Protein AF-A0A8H6GNF2-F1 (afdb_monomer_lite)

Radius of gyration: 16.8 Å; chains: 1; bounding box: 36×37×42 Å

Organism: NCBI:txid100902

Structure (mmCIF, N/CA/C/O backbone):
data_AF-A0A8H6GNF2-F1
#
_entry.id   AF-A0A8H6GNF2-F1
#
loop_
_atom_site.group_PDB
_atom_site.id
_atom_site.type_symbol
_atom_site.label_atom_id
_atom_site.label_alt_id
_atom_site.label_comp_id
_atom_site.label_asym_id
_atom_site.label_entity_id
_atom_site.label_seq_id
_atom_site.pdbx_PDB_ins_code
_atom_site.Cartn_x
_atom_site.Cartn_y
_atom_site.Cartn_z
_atom_site.occupancy
_atom_site.B_iso_or_equiv
_atom_site.auth_seq_id
_atom_site.auth_comp_id
_atom_site.auth_asym_id
_atom_site.auth_atom_id
_atom_site.pdbx_PDB_model_num
ATOM 1 N N . MET A 1 1 ? 4.912 -1.611 -23.020 1.00 42.09 1 MET A N 1
ATOM 2 C CA . MET A 1 1 ? 3.718 -0.744 -23.122 1.00 42.09 1 MET A CA 1
ATOM 3 C C . MET A 1 1 ? 2.952 -0.862 -21.819 1.00 42.09 1 MET A C 1
ATOM 5 O O . MET A 1 1 ? 2.283 -1.862 -21.591 1.00 42.09 1 MET A O 1
ATOM 9 N N . THR A 1 2 ? 3.143 0.098 -20.923 1.00 49.53 2 THR A N 1
ATOM 10 C CA . THR A 1 2 ? 2.478 0.180 -19.619 1.00 49.53 2 THR A CA 1
ATOM 11 C C . THR A 1 2 ? 1.008 0.518 -19.854 1.00 49.53 2 THR A C 1
ATOM 13 O O . THR A 1 2 ? 0.654 1.649 -20.175 1.00 49.53 2 THR A O 1
ATOM 16 N N . ARG A 1 3 ? 0.132 -0.492 -19.782 1.00 54.91 3 ARG A N 1
ATOM 17 C CA . ARG A 1 3 ? -1.321 -0.291 -19.825 1.00 54.91 3 ARG A CA 1
ATOM 18 C C . ARG A 1 3 ? -1.731 0.458 -18.560 1.00 54.91 3 ARG A C 1
ATOM 20 O O . ARG A 1 3 ? -1.923 -0.152 -17.513 1.00 54.91 3 ARG A O 1
ATOM 27 N N . ILE A 1 4 ? -1.845 1.778 -18.670 1.00 56.22 4 ILE A N 1
ATOM 28 C CA . ILE A 1 4 ? -2.480 2.625 -17.661 1.00 56.22 4 ILE A CA 1
ATOM 29 C C . ILE A 1 4 ? -3.889 2.065 -17.447 1.00 56.22 4 ILE A C 1
ATOM 31 O O . ILE A 1 4 ? -4.658 1.892 -18.393 1.00 56.22 4 ILE A O 1
ATOM 35 N N . VAL A 1 5 ? -4.156 1.671 -16.206 1.00 54.34 5 VAL A N 1
ATOM 36 C CA . VAL A 1 5 ? -5.297 0.865 -15.766 1.00 54.34 5 VAL A CA 1
ATOM 37 C C . VAL A 1 5 ? -6.609 1.434 -16.317 1.00 54.34 5 VAL A C 1
ATOM 39 O O . VAL A 1 5 ? -7.116 2.460 -15.866 1.00 54.34 5 VAL A O 1
ATOM 42 N N . HIS A 1 6 ? -7.176 0.763 -17.317 1.00 51.56 6 HIS A N 1
ATOM 43 C CA . HIS A 1 6 ? -8.504 1.071 -17.831 1.00 51.56 6 HIS A CA 1
ATOM 44 C C . HIS A 1 6 ? -9.534 0.634 -16.771 1.00 51.56 6 HIS A C 1
ATOM 46 O O . HIS A 1 6 ? -9.455 -0.482 -16.272 1.00 51.56 6 HIS A O 1
ATOM 52 N N . LYS A 1 7 ? -10.529 1.468 -16.428 1.00 48.81 7 LYS A N 1
ATOM 53 C CA . LYS A 1 7 ? -11.555 1.185 -15.391 1.00 48.81 7 LYS A CA 1
ATOM 54 C C . LYS A 1 7 ? -12.156 -0.250 -15.363 1.00 48.81 7 LYS A C 1
ATOM 56 O O . LYS A 1 7 ? -12.449 -0.708 -14.259 1.00 48.81 7 LYS A O 1
ATOM 61 N N . PRO A 1 8 ? -12.322 -1.003 -16.474 1.00 57.34 8 PRO A N 1
ATOM 62 C CA . PRO A 1 8 ? -12.771 -2.402 -16.409 1.00 57.34 8 PRO A CA 1
ATOM 63 C C . PRO A 1 8 ? -11.760 -3.421 -15.832 1.00 57.34 8 PRO A C 1
ATOM 65 O O . PRO A 1 8 ? -12.168 -4.544 -15.538 1.00 57.34 8 PRO A O 1
ATOM 68 N N . THR A 1 9 ? -10.473 -3.097 -15.636 1.00 71.38 9 THR A N 1
ATOM 69 C CA . THR A 1 9 ? -9.479 -4.082 -15.157 1.00 71.38 9 THR A CA 1
ATOM 70 C C . THR A 1 9 ? -9.430 -4.238 -13.640 1.00 71.38 9 THR A C 1
ATOM 72 O O . THR A 1 9 ? -9.283 -5.368 -13.186 1.00 71.38 9 THR A O 1
ATOM 75 N N . LEU A 1 10 ? -9.607 -3.168 -12.851 1.00 79.62 10 LEU A N 1
ATOM 76 C CA . LEU A 1 10 ? -9.526 -3.249 -11.381 1.00 79.62 10 LEU A CA 1
ATOM 77 C C . LEU A 1 10 ? -10.635 -4.133 -10.800 1.00 79.62 10 LEU A C 1
ATOM 79 O O . LEU A 1 10 ? -10.356 -5.057 -10.046 1.00 79.62 10 LEU A O 1
ATOM 83 N N . LYS A 1 11 ? -11.891 -3.888 -11.199 1.00 83.38 11 LYS A N 1
ATOM 84 C CA . LYS A 1 11 ? -13.038 -4.695 -10.754 1.00 83.38 11 LYS A CA 1
ATOM 85 C C . LYS A 1 11 ? -12.855 -6.167 -11.126 1.00 83.38 11 LYS A C 1
ATOM 87 O O . LYS A 1 11 ? -13.087 -7.036 -10.297 1.00 83.38 11 LYS A O 1
ATOM 92 N N . ARG A 1 12 ? -12.419 -6.442 -12.361 1.00 83.19 12 ARG A N 1
ATOM 93 C CA . ARG A 1 12 ? -12.175 -7.807 -12.842 1.00 83.19 12 ARG A CA 1
ATOM 94 C C . ARG A 1 12 ? -11.088 -8.507 -12.025 1.00 83.19 12 ARG A C 1
ATOM 96 O O . ARG A 1 12 ? -11.310 -9.622 -11.578 1.00 83.19 12 ARG A O 1
ATOM 103 N N . ARG A 1 13 ? -9.946 -7.847 -11.817 1.00 85.50 13 ARG A N 1
ATOM 104 C CA . ARG A 1 13 ? -8.831 -8.368 -11.012 1.00 85.50 13 ARG A CA 1
ATOM 105 C C . ARG A 1 13 ? -9.245 -8.613 -9.564 1.00 85.50 13 ARG A C 1
ATOM 107 O O . ARG A 1 13 ? -8.903 -9.644 -9.006 1.00 85.50 13 ARG A O 1
ATOM 114 N N . LEU A 1 14 ? -10.033 -7.705 -8.985 1.00 87.31 14 LEU A N 1
ATOM 115 C CA . LEU A 1 14 ? -10.546 -7.854 -7.626 1.00 87.31 14 LEU A CA 1
ATOM 116 C C . LEU A 1 14 ? -11.472 -9.064 -7.491 1.00 87.31 14 LEU A C 1
ATOM 118 O O . LEU A 1 14 ? -11.329 -9.819 -6.538 1.00 87.31 14 LEU A O 1
ATOM 122 N N . ILE A 1 15 ? -12.374 -9.271 -8.454 1.00 86.19 15 ILE A N 1
ATOM 123 C CA . ILE A 1 15 ? -13.227 -10.467 -8.493 1.00 86.19 15 ILE A CA 1
ATOM 124 C C . ILE A 1 15 ? -12.357 -11.724 -8.593 1.00 86.19 15 ILE A C 1
ATOM 126 O O . ILE A 1 15 ? -12.492 -12.613 -7.767 1.00 86.19 15 ILE A O 1
ATOM 130 N N . GLN A 1 16 ? -11.393 -11.756 -9.518 1.00 85.81 16 GLN A N 1
ATOM 131 C CA . GLN A 1 16 ? -10.475 -12.893 -9.667 1.00 85.81 16 GLN A CA 1
ATOM 132 C C . GLN A 1 16 ? -9.685 -13.193 -8.385 1.00 85.81 16 GLN A C 1
ATOM 134 O O . GLN A 1 16 ? -9.522 -14.354 -8.026 1.00 85.81 16 GLN A O 1
ATOM 139 N N . TYR A 1 17 ? -9.214 -12.157 -7.687 1.00 88.12 17 TYR A N 1
ATOM 140 C CA . TYR A 1 17 ? -8.525 -12.298 -6.408 1.00 88.12 17 TYR A CA 1
ATOM 141 C C . TYR A 1 17 ? -9.438 -12.877 -5.324 1.00 88.12 17 TYR A C 1
ATOM 1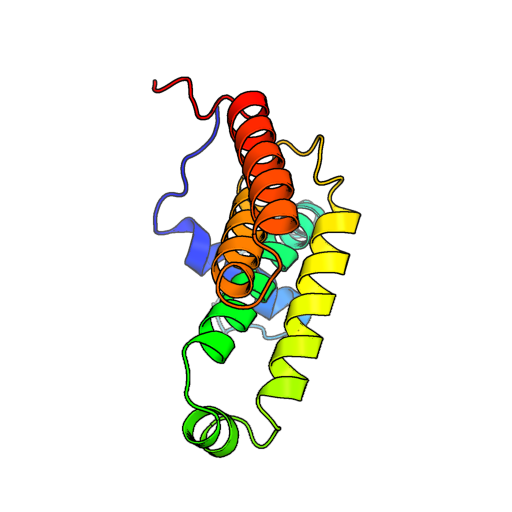43 O O . TYR A 1 17 ? -9.031 -13.785 -4.609 1.00 88.12 17 TYR A O 1
ATOM 151 N N . ILE A 1 18 ? -10.678 -12.392 -5.210 1.00 87.56 18 ILE A N 1
ATOM 152 C CA . ILE A 1 18 ? -11.642 -12.905 -4.227 1.00 87.56 18 ILE A CA 1
ATOM 153 C C . ILE A 1 18 ? -11.990 -14.366 -4.528 1.00 87.56 18 ILE A C 1
ATOM 155 O O . ILE A 1 18 ? -11.962 -15.195 -3.618 1.00 87.56 18 ILE A O 1
ATOM 159 N N . ASP A 1 19 ? -12.271 -14.688 -5.790 1.00 86.56 19 ASP A N 1
ATOM 160 C CA . ASP A 1 19 ? -12.619 -16.041 -6.224 1.00 86.56 19 ASP A CA 1
ATOM 161 C C . ASP A 1 19 ? -11.465 -17.018 -5.944 1.00 86.56 19 ASP A C 1
ATOM 163 O O . ASP A 1 19 ? -11.694 -18.121 -5.447 1.00 86.56 19 ASP A O 1
ATOM 167 N N . TYR A 1 20 ? -10.220 -16.598 -6.193 1.00 84.69 20 TYR A N 1
ATOM 168 C CA . TYR A 1 20 ? -9.020 -17.385 -5.902 1.00 84.69 20 TYR A CA 1
ATOM 169 C C . TYR A 1 20 ? -8.776 -17.567 -4.398 1.00 84.69 20 TYR A C 1
ATOM 171 O O . TYR A 1 20 ? -8.560 -18.687 -3.941 1.00 84.69 20 TYR A O 1
ATOM 179 N N . THR A 1 21 ? -8.825 -16.484 -3.620 1.00 85.06 21 THR A N 1
ATOM 180 C CA . THR A 1 21 ? -8.461 -16.492 -2.194 1.00 85.06 21 THR A CA 1
ATOM 181 C C . THR A 1 21 ? -9.535 -17.132 -1.314 1.00 85.06 21 THR A C 1
ATOM 183 O O . THR A 1 21 ? -9.208 -17.795 -0.333 1.00 85.06 21 THR A O 1
ATOM 186 N N . TYR A 1 22 ? -10.815 -16.956 -1.653 1.00 80.75 22 TYR A N 1
ATOM 187 C CA . TYR A 1 22 ? -11.941 -17.427 -0.837 1.00 80.75 22 TYR A CA 1
ATOM 188 C C . TYR A 1 22 ? -12.716 -18.591 -1.466 1.00 80.75 22 TYR A C 1
ATOM 190 O O . TYR A 1 22 ? -13.676 -19.074 -0.868 1.00 80.75 22 TYR A O 1
ATOM 198 N N . GLY A 1 23 ? -12.335 -19.051 -2.663 1.00 73.94 23 GLY A N 1
ATOM 199 C CA . GLY A 1 23 ? -13.025 -20.143 -3.358 1.00 73.94 23 GLY A CA 1
ATOM 200 C C . GLY A 1 23 ? -14.472 -19.811 -3.738 1.00 73.94 23 GLY A C 1
ATOM 201 O O . GLY A 1 23 ? -15.286 -20.715 -3.944 1.00 73.94 23 GLY A O 1
ATOM 202 N N . VAL A 1 24 ? -14.823 -18.523 -3.802 1.00 62.59 24 VAL A N 1
ATOM 203 C CA . VAL A 1 24 ? -16.170 -18.071 -4.153 1.00 62.59 24 VAL A CA 1
ATOM 204 C C . VAL A 1 24 ? -16.323 -18.220 -5.664 1.00 62.59 24 VAL A C 1
ATOM 206 O O . VAL A 1 24 ? -15.847 -17.394 -6.425 1.00 62.59 24 VAL A O 1
ATOM 209 N N . LYS A 1 25 ? -16.998 -19.271 -6.142 1.00 54.22 25 LYS A N 1
ATOM 210 C CA . LYS A 1 25 ? -17.550 -19.250 -7.505 1.00 54.22 25 LYS A CA 1
ATOM 211 C C . LYS A 1 25 ? -18.712 -18.261 -7.501 1.00 54.22 25 LYS A C 1
ATOM 213 O O . LYS A 1 25 ? -19.848 -18.653 -7.232 1.00 54.22 25 LYS A O 1
ATOM 218 N N . ALA A 1 26 ? -18.451 -16.984 -7.774 1.00 49.00 26 ALA A N 1
ATOM 219 C CA . ALA A 1 26 ? -19.524 -16.087 -8.177 1.00 49.00 26 ALA A CA 1
ATOM 220 C C . ALA A 1 26 ? -20.187 -16.722 -9.405 1.00 49.00 26 ALA A C 1
ATOM 222 O O . ALA A 1 26 ? -19.535 -16.950 -10.423 1.00 49.00 26 ALA A O 1
ATOM 223 N N . SER A 1 27 ? -21.456 -17.102 -9.269 1.00 44.59 27 SER A N 1
ATOM 224 C CA . SER A 1 27 ? -22.233 -17.797 -10.289 1.00 44.59 27 SER A CA 1
ATOM 225 C C . SER A 1 27 ? -22.213 -17.015 -11.606 1.00 44.59 27 SER A C 1
ATOM 227 O O . SER A 1 27 ? -23.004 -16.094 -11.807 1.00 44.59 27 SER A O 1
ATOM 229 N N . SER A 1 28 ? -21.301 -17.375 -12.499 1.00 45.47 28 SER A N 1
ATOM 230 C CA . SER A 1 28 ? -21.359 -17.037 -13.912 1.00 45.47 28 SER A CA 1
ATOM 231 C C . SER A 1 28 ? -21.366 -18.359 -14.660 1.00 45.47 28 SER A C 1
ATOM 233 O O . SER A 1 28 ? -20.471 -19.191 -14.521 1.00 45.47 28 SER A O 1
ATOM 235 N N . SER A 1 29 ? -22.496 -18.593 -15.314 1.00 42.56 29 SER A N 1
ATOM 236 C CA . SER A 1 29 ? -22.753 -19.735 -16.168 1.00 42.56 29 SER A CA 1
ATOM 237 C C . SER A 1 29 ? -21.706 -19.825 -17.275 1.00 42.56 29 SER A C 1
ATOM 239 O O . SER A 1 29 ? -21.469 -18.821 -17.935 1.00 42.56 29 SER A O 1
ATOM 241 N N . ASP A 1 30 ? -21.193 -21.044 -17.438 1.00 50.72 30 ASP A N 1
ATOM 242 C CA . ASP A 1 30 ? -20.642 -21.684 -18.640 1.00 50.72 30 ASP A CA 1
ATOM 243 C C . ASP A 1 30 ? -19.506 -20.990 -19.425 1.00 50.72 30 ASP A C 1
ATOM 245 O O . ASP A 1 30 ? -19.498 -19.787 -19.653 1.00 50.72 30 ASP A O 1
ATOM 249 N N . ASP A 1 31 ? -18.566 -21.822 -19.882 1.00 42.78 31 ASP A N 1
ATOM 250 C CA . ASP A 1 31 ? -17.445 -21.543 -20.797 1.00 42.78 31 ASP A CA 1
ATOM 251 C C . ASP A 1 31 ? -16.182 -20.860 -20.222 1.00 42.78 31 ASP A C 1
ATOM 253 O O . ASP A 1 31 ? -15.992 -19.645 -20.306 1.00 42.78 31 ASP A O 1
ATOM 257 N N . GLY A 1 32 ? -15.206 -21.650 -19.738 1.00 45.66 32 GLY A N 1
ATOM 258 C CA . GLY A 1 32 ? -13.882 -21.083 -19.431 1.00 45.66 32 GLY A CA 1
ATOM 259 C C . GLY A 1 32 ? -12.766 -21.993 -18.909 1.00 45.66 32 GLY A C 1
ATOM 260 O O . GL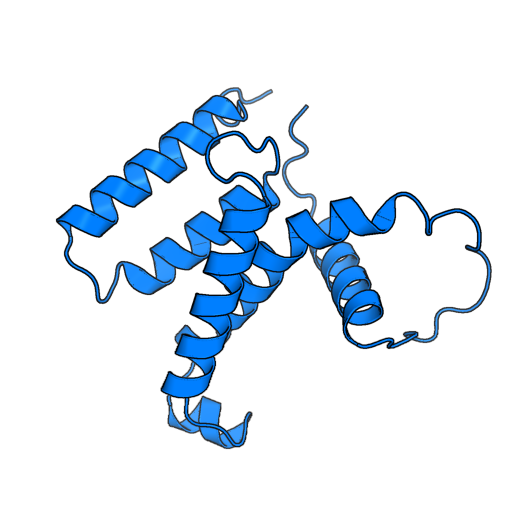Y A 1 32 ? -11.875 -21.498 -18.225 1.00 45.66 32 GLY A O 1
ATOM 261 N N . GLU A 1 33 ? -12.749 -23.291 -19.223 1.00 44.31 33 GLU A N 1
ATOM 262 C CA . GLU A 1 33 ? -11.759 -24.260 -18.699 1.00 44.31 33 GLU A CA 1
ATOM 263 C C . GLU A 1 33 ? -10.308 -24.084 -19.240 1.00 44.31 33 GLU A C 1
ATOM 265 O O . GLU A 1 33 ? -9.434 -24.897 -18.961 1.00 44.31 33 GLU A O 1
ATOM 270 N N . PHE A 1 34 ? -9.995 -23.020 -19.993 1.00 40.44 34 PHE A N 1
ATOM 271 C CA . PHE A 1 34 ? -8.679 -22.833 -20.639 1.00 40.44 34 PHE A CA 1
ATOM 272 C C . PHE A 1 34 ? -7.777 -21.728 -20.042 1.00 40.44 34 PHE A C 1
ATOM 274 O O . PHE A 1 34 ? -6.641 -21.577 -20.485 1.00 40.44 34 PHE A O 1
ATOM 281 N N . LEU A 1 35 ? -8.219 -20.960 -19.033 1.00 45.56 35 LEU A N 1
ATOM 282 C CA . LEU A 1 35 ? -7.487 -19.768 -18.540 1.00 45.56 35 LEU A CA 1
ATOM 283 C C . LEU A 1 35 ? -6.753 -19.934 -17.191 1.00 45.56 35 LEU A C 1
ATOM 285 O O . LEU A 1 35 ? -6.063 -19.013 -16.756 1.00 45.56 35 LEU A O 1
ATOM 289 N N . ALA A 1 36 ? -6.861 -21.089 -16.530 1.00 44.28 36 ALA A N 1
ATOM 290 C CA . ALA A 1 36 ? -6.441 -21.265 -15.132 1.00 44.28 36 ALA A CA 1
ATOM 291 C C . ALA A 1 36 ? -4.915 -21.356 -14.889 1.00 44.28 36 ALA A C 1
ATOM 293 O O . ALA A 1 36 ? -4.473 -21.259 -13.748 1.00 44.28 36 ALA A O 1
ATOM 294 N N . ALA A 1 37 ? -4.090 -21.545 -15.925 1.00 39.53 37 ALA A N 1
ATOM 295 C CA . ALA A 1 37 ? -2.649 -21.779 -15.746 1.00 39.53 37 ALA A CA 1
ATOM 296 C C . ALA A 1 37 ? -1.790 -20.496 -15.721 1.00 39.53 37 ALA A C 1
ATOM 298 O O . ALA A 1 37 ? -0.695 -20.512 -15.170 1.00 39.53 37 ALA A O 1
ATOM 299 N N . HIS A 1 38 ? -2.284 -19.377 -16.268 1.00 47.75 38 HIS A N 1
ATOM 300 C CA . HIS A 1 38 ? -1.586 -18.078 -16.249 1.00 47.75 38 HIS A CA 1
ATOM 301 C C . HIS A 1 38 ? -2.094 -17.124 -15.154 1.00 47.75 38 HIS A C 1
ATOM 303 O O . HIS A 1 38 ? -1.573 -16.025 -15.004 1.00 47.75 38 HIS A O 1
ATOM 309 N N . SER A 1 39 ? -3.103 -17.523 -14.375 1.00 55.62 39 SER A N 1
ATOM 310 C CA . SER A 1 39 ? -3.761 -16.648 -13.400 1.00 55.62 39 SER A CA 1
ATOM 311 C C . SER A 1 39 ? -3.000 -16.486 -12.081 1.00 55.62 39 SER A C 1
ATOM 313 O O . SER A 1 39 ? -3.147 -15.450 -11.449 1.00 55.62 39 SER A O 1
ATOM 315 N N . GLY A 1 40 ? -2.186 -17.458 -11.652 1.00 59.44 40 GLY A N 1
ATOM 316 C CA . GLY A 1 40 ? -1.549 -17.428 -10.324 1.00 59.44 40 GLY A CA 1
ATOM 317 C C . GLY A 1 40 ? -0.554 -16.277 -10.130 1.00 59.44 40 GLY A C 1
ATOM 318 O O . GLY A 1 40 ? -0.669 -15.509 -9.180 1.00 59.44 40 GLY A O 1
ATOM 319 N N . GLU A 1 41 ? 0.388 -16.113 -11.060 1.00 61.66 41 GLU A N 1
ATOM 320 C CA . GLU A 1 41 ? 1.428 -15.069 -11.003 1.00 61.66 41 GLU A CA 1
ATOM 321 C C . GLU A 1 41 ? 0.819 -13.657 -11.094 1.00 61.66 41 GLU A C 1
ATOM 323 O O . GLU A 1 41 ? 1.171 -12.744 -10.350 1.00 61.66 41 GLU A O 1
ATOM 328 N N . ASP A 1 42 ? -0.207 -13.522 -11.931 1.00 71.56 42 ASP A N 1
ATOM 329 C CA . ASP A 1 42 ? -0.998 -12.309 -12.114 1.00 71.56 42 ASP A CA 1
ATOM 330 C C . ASP A 1 42 ? -1.852 -11.934 -10.884 1.00 71.56 42 ASP A C 1
ATOM 332 O O . ASP A 1 42 ? -2.164 -10.761 -10.675 1.00 71.56 42 ASP A O 1
ATOM 336 N N . ILE A 1 43 ? -2.256 -12.916 -10.072 1.00 80.69 43 ILE A N 1
ATOM 337 C CA . ILE A 1 43 ? -2.998 -12.701 -8.821 1.00 80.69 43 ILE A CA 1
ATOM 338 C C . ILE A 1 43 ? -2.043 -12.278 -7.701 1.00 80.69 43 ILE A C 1
ATOM 340 O O . ILE A 1 43 ? -2.386 -11.403 -6.904 1.00 80.69 43 ILE A O 1
ATOM 344 N N . HIS A 1 44 ? -0.833 -12.841 -7.662 1.00 81.81 44 HIS A N 1
ATOM 345 C CA . HIS A 1 44 ? 0.175 -12.490 -6.662 1.00 81.81 44 HIS A CA 1
ATOM 346 C C . HIS A 1 44 ? 0.678 -11.050 -6.796 1.00 81.81 44 HIS A C 1
ATOM 348 O O . HIS A 1 44 ? 0.880 -10.399 -5.770 1.00 81.81 44 HIS A O 1
ATOM 354 N N . ALA A 1 45 ? 0.777 -10.528 -8.022 1.00 85.56 45 ALA A N 1
ATOM 355 C CA . ALA A 1 45 ? 1.092 -9.123 -8.278 1.00 85.56 45 ALA A CA 1
ATOM 356 C C . ALA A 1 45 ? -0.052 -8.161 -7.893 1.00 85.56 45 ALA A C 1
ATOM 358 O O . ALA A 1 45 ? 0.202 -7.001 -7.553 1.00 85.56 45 ALA A O 1
ATOM 359 N N . PHE A 1 46 ? -1.299 -8.642 -7.913 1.00 91.31 46 PHE A N 1
ATOM 360 C CA . PHE A 1 46 ? -2.492 -7.863 -7.580 1.00 91.31 46 PHE A CA 1
ATOM 361 C C . PHE A 1 46 ? -2.828 -7.871 -6.079 1.00 91.31 46 PHE A C 1
ATOM 363 O O . PHE A 1 46 ? -3.362 -6.892 -5.557 1.00 91.31 46 PHE A O 1
ATOM 370 N N . GLU A 1 47 ? -2.510 -8.950 -5.362 1.00 92.81 47 GLU A N 1
ATOM 371 C CA . GLU A 1 47 ? -2.769 -9.101 -3.923 1.00 92.81 47 GLU A CA 1
ATOM 372 C C . GLU A 1 47 ? -2.286 -7.902 -3.073 1.00 92.81 47 GLU A C 1
ATOM 374 O O . GLU A 1 47 ? -3.094 -7.381 -2.297 1.00 92.81 47 GLU A O 1
ATOM 379 N N . PRO A 1 48 ? -1.049 -7.377 -3.232 1.00 94.88 48 PRO A N 1
ATOM 380 C CA . PRO A 1 48 ? -0.594 -6.212 -2.474 1.00 94.88 48 PRO A CA 1
ATOM 381 C C . PRO A 1 48 ? -1.489 -4.990 -2.699 1.00 94.88 48 PRO A C 1
ATOM 383 O O . PRO A 1 48 ? -1.736 -4.226 -1.767 1.00 94.88 48 PRO A O 1
ATOM 386 N N . LEU A 1 49 ? -2.002 -4.812 -3.922 1.00 95.19 49 LEU A N 1
ATOM 387 C CA . LEU A 1 49 ? -2.899 -3.712 -4.267 1.00 95.19 49 LEU A CA 1
ATOM 388 C C . LEU A 1 49 ? -4.269 -3.886 -3.615 1.00 95.19 49 LEU A C 1
ATOM 390 O O . LEU A 1 49 ? -4.792 -2.926 -3.053 1.00 95.19 49 LEU A O 1
ATOM 394 N N . ALA A 1 50 ? -4.835 -5.093 -3.642 1.00 94.75 50 ALA A N 1
ATOM 395 C CA . ALA A 1 50 ? -6.101 -5.382 -2.971 1.00 94.75 50 ALA A CA 1
ATOM 396 C C . ALA A 1 50 ? -6.011 -5.103 -1.462 1.00 94.75 50 ALA A C 1
ATOM 398 O O . ALA A 1 50 ? -6.848 -4.388 -0.910 1.00 94.75 50 ALA A O 1
ATOM 399 N N . LEU A 1 51 ? -4.954 -5.598 -0.812 1.00 96.00 51 LEU A N 1
ATOM 400 C CA . LEU A 1 51 ? -4.709 -5.378 0.614 1.00 96.00 51 LEU A CA 1
ATOM 401 C C . LEU A 1 51 ? -4.474 -3.895 0.934 1.00 96.00 51 LEU A C 1
ATOM 403 O O . LEU A 1 51 ? -4.974 -3.410 1.945 1.00 96.00 51 LEU A O 1
ATOM 407 N N . ALA A 1 52 ? -3.780 -3.153 0.064 1.00 96.75 52 ALA A N 1
ATOM 408 C CA . ALA A 1 52 ? -3.555 -1.720 0.248 1.00 96.75 52 ALA A CA 1
ATOM 409 C C . ALA A 1 52 ? -4.853 -0.912 0.111 1.00 96.75 52 ALA A C 1
ATOM 411 O O . ALA A 1 52 ? -5.068 0.041 0.860 1.00 96.75 52 ALA A O 1
ATOM 412 N N . VAL A 1 53 ? -5.752 -1.317 -0.792 1.00 95.88 53 VAL A N 1
ATOM 413 C CA . VAL A 1 53 ? -7.097 -0.738 -0.896 1.00 95.88 53 VAL A CA 1
ATOM 414 C C . VAL A 1 53 ? -7.894 -1.008 0.381 1.00 95.88 53 VAL A C 1
ATOM 416 O O . VAL A 1 53 ? -8.458 -0.066 0.936 1.00 95.88 53 VAL A O 1
ATOM 419 N N . PHE A 1 54 ? -7.898 -2.240 0.901 1.00 95.50 54 PHE A N 1
ATOM 420 C CA . PHE A 1 54 ? -8.580 -2.556 2.164 1.00 95.50 54 PHE A CA 1
ATOM 421 C C . PHE A 1 54 ? -8.003 -1.771 3.342 1.00 95.50 54 PHE A C 1
ATOM 423 O O . PHE A 1 54 ? -8.759 -1.151 4.085 1.00 95.50 54 PHE A O 1
ATOM 430 N N . TYR A 1 55 ? -6.675 -1.709 3.457 1.00 96.94 55 TYR A N 1
ATOM 431 C CA . TYR A 1 55 ? -5.988 -0.888 4.451 1.00 96.94 55 TYR A CA 1
ATOM 432 C C . TYR A 1 55 ? -6.428 0.578 4.373 1.00 96.94 55 TYR A C 1
ATOM 434 O O . TYR A 1 55 ? -6.837 1.151 5.380 1.00 96.94 55 TYR A O 1
ATOM 442 N N . SER A 1 56 ? -6.422 1.170 3.174 1.00 96.50 56 SER A N 1
ATOM 443 C CA . SER A 1 56 ? -6.827 2.566 2.976 1.00 96.50 56 SER A CA 1
ATOM 444 C C . SER A 1 56 ? -8.298 2.817 3.32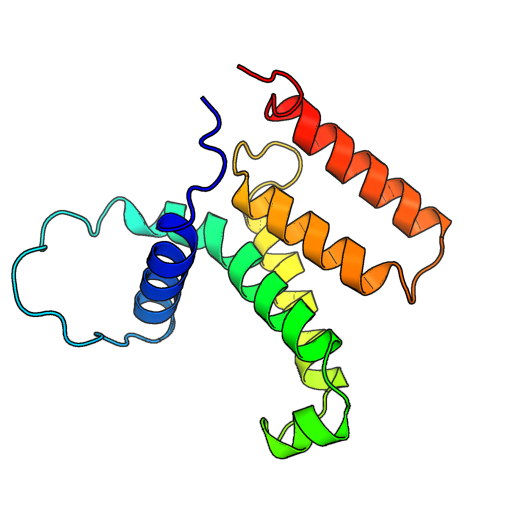4 1.00 96.50 56 SER A C 1
ATOM 446 O O . SER A 1 56 ? -8.620 3.851 3.910 1.00 96.50 56 SER A O 1
ATOM 448 N N . ALA A 1 57 ? -9.179 1.854 3.034 1.00 96.44 57 ALA A N 1
ATOM 449 C CA . ALA A 1 57 ? -10.592 1.931 3.378 1.00 96.44 57 ALA A CA 1
ATOM 450 C C . ALA A 1 57 ? -10.785 1.927 4.900 1.00 96.44 57 ALA A C 1
ATOM 452 O O . ALA A 1 57 ? -11.420 2.839 5.426 1.00 96.44 57 ALA A O 1
ATOM 453 N N . ILE A 1 58 ? -10.169 0.979 5.616 1.00 96.94 58 ILE A N 1
ATOM 454 C CA . ILE A 1 58 ? -10.211 0.940 7.087 1.00 96.94 58 ILE A CA 1
ATOM 455 C C . ILE A 1 58 ? -9.599 2.211 7.685 1.00 96.94 58 ILE A C 1
ATOM 457 O O . ILE A 1 58 ? -10.149 2.770 8.633 1.00 96.94 58 ILE A O 1
ATOM 461 N N . ASN A 1 59 ? -8.502 2.717 7.114 1.00 95.31 59 ASN A N 1
ATOM 462 C CA . ASN A 1 59 ? -7.849 3.932 7.600 1.00 95.31 59 ASN A CA 1
ATOM 463 C C . ASN A 1 59 ? -8.781 5.153 7.531 1.00 95.31 59 ASN A C 1
ATOM 465 O O . ASN A 1 59 ? -8.788 5.969 8.452 1.00 95.31 59 ASN A O 1
ATOM 469 N N . SER A 1 60 ? -9.600 5.236 6.476 1.00 95.31 60 SER A N 1
ATOM 470 C CA . SER A 1 60 ? -10.540 6.340 6.234 1.00 95.31 60 SER A CA 1
ATOM 471 C C . SER A 1 60 ? -11.796 6.342 7.117 1.00 95.31 60 SER A C 1
ATOM 473 O O . SER A 1 60 ? -12.477 7.363 7.186 1.00 95.31 60 SER A O 1
ATOM 475 N N . LEU A 1 61 ? -12.108 5.230 7.787 1.00 95.94 61 LEU A N 1
ATOM 476 C CA . LEU A 1 61 ? -13.278 5.099 8.660 1.00 95.94 61 LEU A CA 1
ATOM 477 C C . LEU A 1 61 ? -12.960 5.523 10.099 1.00 95.94 61 LEU A C 1
ATOM 479 O O . LEU A 1 61 ? -11.813 5.436 10.541 1.00 95.94 61 LEU A O 1
ATOM 483 N N . SER A 1 62 ? -13.963 5.953 10.866 1.00 96.44 62 SER A N 1
ATOM 484 C CA . SER A 1 62 ? -13.795 6.147 12.313 1.00 96.44 62 SER A CA 1
ATOM 485 C C . SER A 1 62 ? -13.667 4.796 13.034 1.00 96.44 62 SER A C 1
ATOM 487 O O . SER A 1 62 ? -14.071 3.762 12.504 1.00 96.44 62 SER A O 1
ATOM 489 N N . ALA A 1 63 ? -13.105 4.776 14.247 1.00 96.69 63 ALA A N 1
ATOM 490 C CA . ALA A 1 63 ? -13.022 3.536 15.028 1.00 96.69 63 ALA A CA 1
ATOM 491 C C . ALA A 1 63 ? -14.415 2.951 15.343 1.00 96.69 63 ALA A C 1
ATOM 493 O O . ALA A 1 63 ? -14.583 1.734 15.344 1.00 96.69 63 ALA A O 1
ATOM 494 N N . GLU A 1 64 ? -15.416 3.815 15.543 1.00 96.94 64 GLU A N 1
ATOM 495 C CA . GLU A 1 64 ? -16.811 3.426 15.777 1.00 96.94 64 GLU A CA 1
ATOM 496 C C . GLU A 1 64 ? -17.433 2.766 14.540 1.00 96.94 64 GLU A C 1
ATOM 498 O O . GLU A 1 64 ? -18.023 1.692 14.656 1.00 96.94 64 GLU A O 1
ATOM 503 N N . ASP A 1 65 ? -17.246 3.355 13.353 1.00 97.19 65 ASP A N 1
ATOM 504 C CA . ASP A 1 65 ? -17.758 2.794 12.095 1.00 97.19 65 ASP A CA 1
ATOM 505 C C . ASP A 1 65 ? -17.110 1.445 11.781 1.00 97.19 65 ASP A C 1
ATOM 507 O O . ASP A 1 65 ? -17.786 0.514 11.338 1.00 97.19 65 ASP A O 1
ATOM 511 N N . VAL A 1 66 ? -15.800 1.324 12.036 1.00 97.19 66 VAL A N 1
ATOM 512 C CA . VAL A 1 66 ? -15.088 0.056 11.862 1.00 97.19 66 VAL A CA 1
ATOM 513 C C . VAL A 1 66 ? -15.664 -0.995 12.794 1.00 97.19 66 VAL A C 1
ATOM 515 O O . VAL A 1 66 ? -16.019 -2.050 12.293 1.00 97.19 66 VAL A O 1
ATOM 518 N N . LEU A 1 67 ? -15.826 -0.708 14.090 1.00 95.88 67 LEU A N 1
ATOM 519 C CA . LEU A 1 67 ? -16.368 -1.667 15.059 1.00 95.88 67 LEU A CA 1
ATOM 520 C C . LEU A 1 67 ? -17.821 -2.067 14.746 1.00 95.88 67 LEU A C 1
ATOM 522 O O . LEU A 1 67 ? -18.228 -3.206 14.983 1.00 95.88 67 LEU A O 1
ATOM 526 N N . LEU A 1 68 ? -18.610 -1.130 14.214 1.00 96.44 68 LEU A N 1
ATOM 527 C CA . LEU A 1 68 ? -19.995 -1.364 13.814 1.00 96.44 68 LEU A CA 1
ATOM 528 C C . LEU A 1 68 ? -20.087 -2.278 12.586 1.00 96.44 68 LEU A C 1
ATOM 530 O O . LEU A 1 68 ? -20.967 -3.138 12.525 1.00 96.44 68 LEU A O 1
ATOM 534 N N . GLN A 1 69 ? -19.202 -2.096 11.606 1.00 96.12 69 GLN A N 1
ATOM 535 C CA . GLN A 1 69 ? -19.225 -2.848 10.350 1.00 96.12 69 GLN A CA 1
ATOM 536 C C . GLN A 1 69 ? -18.431 -4.162 10.419 1.00 96.12 69 GLN A C 1
ATOM 538 O O . GLN A 1 69 ? -18.815 -5.163 9.812 1.00 96.12 69 GLN A O 1
ATOM 543 N N . PHE A 1 70 ? -17.335 -4.161 11.168 1.00 93.75 70 PHE A N 1
ATOM 544 C CA . PHE A 1 70 ? -16.435 -5.277 11.403 1.00 93.75 70 PHE A CA 1
ATOM 545 C C . PHE A 1 70 ? -16.315 -5.436 12.923 1.00 93.75 70 PHE A C 1
ATOM 547 O O . PHE A 1 70 ? -15.821 -4.526 13.575 1.00 93.75 70 PHE A O 1
ATOM 554 N N . PRO A 1 71 ? -16.735 -6.558 13.529 1.00 93.62 71 PRO A N 1
ATOM 555 C CA . PRO A 1 71 ? -16.684 -6.752 14.983 1.00 93.62 71 PRO A CA 1
ATOM 556 C C . PRO A 1 71 ? -15.242 -6.996 15.489 1.00 93.62 71 PRO A C 1
ATOM 558 O O . PRO A 1 71 ? -14.956 -8.003 16.133 1.00 93.62 71 PRO A O 1
ATOM 561 N N . VAL A 1 72 ? -14.314 -6.106 15.132 1.00 95.06 72 VAL A N 1
ATOM 562 C CA . VAL A 1 72 ? -12.867 -6.133 15.366 1.00 95.06 72 VAL A CA 1
ATOM 563 C C . VAL A 1 72 ? -12.390 -4.691 15.573 1.00 95.06 72 VAL A C 1
ATOM 565 O O . VAL A 1 72 ? -12.907 -3.764 14.952 1.00 95.06 72 VAL A O 1
ATOM 568 N N . GLU A 1 73 ? -11.386 -4.492 16.426 1.00 96.31 73 GLU A N 1
ATOM 569 C CA . GLU A 1 73 ? -10.770 -3.178 16.641 1.00 96.31 73 GLU A CA 1
ATOM 570 C C . GLU A 1 73 ? -10.084 -2.643 15.371 1.00 96.31 73 GLU A C 1
ATOM 572 O O . GLU A 1 73 ? -9.450 -3.393 14.615 1.00 96.31 73 GLU A O 1
ATOM 577 N N . LYS A 1 74 ? -10.174 -1.323 15.149 1.00 96.25 74 LYS A N 1
ATOM 578 C CA . LYS A 1 74 ? -9.614 -0.660 13.961 1.00 96.25 74 LYS A CA 1
ATOM 579 C C . LYS A 1 74 ? -8.109 -0.883 13.852 1.00 96.25 74 LYS A C 1
ATOM 581 O O . LYS A 1 74 ? -7.614 -1.223 12.779 1.00 96.25 74 LYS A O 1
ATOM 586 N N . GLU A 1 75 ? -7.390 -0.736 14.955 1.00 96.06 75 GLU A N 1
ATOM 587 C CA . GLU A 1 75 ? -5.938 -0.875 15.039 1.00 96.06 75 GLU A CA 1
ATOM 588 C C . GLU A 1 75 ? -5.489 -2.294 14.670 1.00 96.06 75 GLU A C 1
ATOM 590 O O . GLU A 1 75 ? -4.495 -2.468 13.962 1.00 96.06 75 GLU A O 1
ATOM 595 N N . ALA A 1 76 ? -6.253 -3.312 15.081 1.00 96.69 76 ALA A N 1
ATOM 596 C CA . ALA A 1 76 ? -5.974 -4.703 14.742 1.00 96.69 76 ALA A CA 1
ATOM 597 C C . ALA A 1 76 ? -6.114 -4.957 13.232 1.00 96.69 76 ALA A C 1
ATOM 599 O O . ALA A 1 76 ? -5.223 -5.555 12.624 1.00 96.69 76 ALA A O 1
ATOM 600 N N . LEU A 1 77 ? -7.184 -4.450 12.604 1.00 96.19 77 LEU A N 1
ATOM 601 C CA . LEU A 1 77 ? -7.372 -4.552 11.152 1.00 96.19 77 LEU A CA 1
ATOM 602 C C . LEU A 1 77 ? -6.302 -3.777 10.378 1.00 96.19 77 LEU A C 1
ATOM 604 O O . LEU A 1 77 ? -5.757 -4.293 9.401 1.00 96.19 77 LEU A O 1
ATOM 608 N N . LEU A 1 78 ? -5.967 -2.560 10.814 1.00 96.56 78 LEU A N 1
ATOM 609 C CA . LEU A 1 78 ? -4.910 -1.764 10.191 1.00 96.56 78 LEU A CA 1
ATOM 610 C C . LEU A 1 78 ? -3.564 -2.484 10.245 1.00 96.56 78 LEU A C 1
ATOM 612 O O . LEU A 1 78 ? -2.902 -2.592 9.214 1.00 96.56 78 LEU A O 1
ATOM 616 N N . SER A 1 79 ? -3.188 -3.024 11.407 1.00 96.44 79 SER A N 1
ATOM 617 C CA . SER A 1 79 ? -1.947 -3.785 11.571 1.00 96.44 79 SER A CA 1
ATOM 618 C C . SER A 1 79 ? -1.918 -5.019 10.667 1.00 96.44 79 SER A C 1
ATOM 620 O O . SER A 1 79 ? -0.935 -5.252 9.958 1.00 96.44 79 SER A O 1
ATOM 622 N N . GLN A 1 80 ? -3.021 -5.772 10.618 1.00 96.94 80 GLN A N 1
ATOM 623 C CA . GLN A 1 80 ? -3.136 -6.966 9.786 1.00 96.94 80 GLN A CA 1
ATOM 624 C C . GLN A 1 80 ? -2.993 -6.642 8.294 1.00 96.94 80 GLN A C 1
ATOM 626 O O . GLN A 1 80 ? -2.188 -7.269 7.599 1.00 96.94 80 GLN A O 1
ATOM 631 N N . PHE A 1 81 ? -3.743 -5.658 7.790 1.00 97.00 81 PHE A N 1
ATOM 632 C CA . PHE A 1 81 ? -3.674 -5.292 6.378 1.00 97.00 81 PHE A CA 1
ATOM 633 C C . PHE A 1 81 ? -2.332 -4.653 6.020 1.00 97.00 81 PHE A C 1
ATOM 635 O O . PHE A 1 81 ? -1.768 -5.001 4.985 1.00 97.00 81 PHE A O 1
ATOM 642 N N . GLN A 1 82 ? -1.764 -3.795 6.874 1.00 96.31 82 GLN A N 1
ATOM 643 C CA . GLN A 1 82 ? -0.432 -3.220 6.664 1.00 96.31 82 GLN A CA 1
ATOM 644 C C . GLN A 1 82 ? 0.630 -4.315 6.521 1.00 96.31 82 GLN A C 1
ATOM 646 O O . GLN A 1 82 ? 1.444 -4.271 5.596 1.00 96.31 82 GLN A O 1
ATOM 651 N N . HIS A 1 83 ? 0.604 -5.313 7.407 1.00 97.38 83 HIS A N 1
ATOM 652 C CA . HIS A 1 83 ? 1.532 -6.435 7.355 1.00 97.38 83 HIS A CA 1
ATOM 653 C C . HIS A 1 83 ? 1.360 -7.253 6.069 1.00 97.38 83 HIS A C 1
ATOM 655 O O . HIS A 1 83 ? 2.342 -7.567 5.395 1.00 97.38 83 HIS A O 1
ATOM 661 N N . GLY A 1 84 ? 0.113 -7.527 5.676 1.00 96.38 84 GLY A N 1
ATOM 662 C CA . GLY A 1 84 ? -0.198 -8.213 4.424 1.00 96.38 84 GLY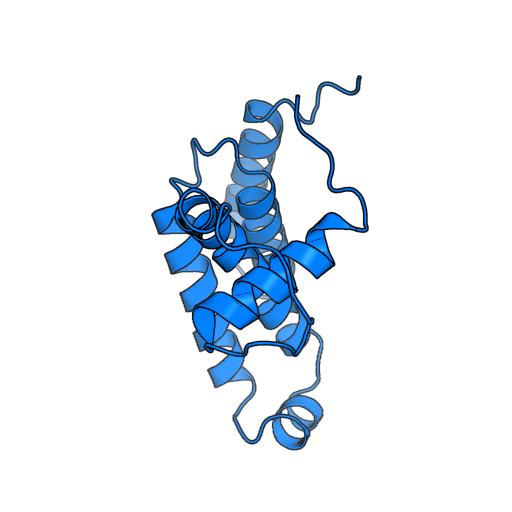 A CA 1
ATOM 663 C C . GLY A 1 84 ? 0.326 -7.468 3.192 1.00 96.38 84 GLY A C 1
ATOM 664 O O . GLY A 1 84 ? 0.954 -8.079 2.327 1.00 96.38 84 GLY A O 1
ATOM 665 N N . VAL A 1 85 ? 0.157 -6.141 3.138 1.00 96.44 85 VAL A N 1
ATOM 666 C CA . VAL A 1 85 ? 0.725 -5.314 2.062 1.00 96.44 85 VAL A CA 1
ATOM 667 C C . VAL A 1 85 ? 2.245 -5.450 2.032 1.00 96.44 85 VAL A C 1
ATOM 669 O O . VAL A 1 85 ? 2.805 -5.711 0.973 1.00 96.44 85 VAL A O 1
ATOM 672 N N . GLN A 1 86 ? 2.926 -5.321 3.173 1.00 94.94 86 GLN A N 1
ATOM 673 C CA . GLN A 1 86 ? 4.390 -5.414 3.243 1.00 94.94 86 GLN A CA 1
ATOM 674 C C . GLN A 1 86 ? 4.917 -6.776 2.772 1.00 94.94 86 GLN A C 1
ATOM 676 O O . GLN A 1 86 ? 5.869 -6.819 1.989 1.00 94.94 86 GLN A O 1
ATOM 681 N N . ILE A 1 87 ? 4.284 -7.874 3.196 1.00 95.19 87 ILE A N 1
ATOM 682 C CA . ILE A 1 87 ? 4.621 -9.227 2.729 1.00 95.19 87 ILE A CA 1
ATOM 683 C C . ILE A 1 87 ? 4.428 -9.327 1.215 1.00 95.19 87 ILE A C 1
ATOM 685 O O . ILE A 1 87 ? 5.325 -9.789 0.507 1.00 95.19 87 ILE A O 1
ATOM 689 N N . GLY A 1 88 ? 3.282 -8.865 0.712 1.00 93.12 88 GLY A N 1
ATOM 690 C CA . GLY A 1 88 ? 2.966 -8.899 -0.710 1.00 93.12 88 GLY A CA 1
ATOM 691 C C . GLY A 1 88 ? 3.971 -8.110 -1.554 1.00 93.12 88 GLY A C 1
ATOM 692 O O . GLY A 1 88 ? 4.484 -8.624 -2.543 1.00 93.12 88 GLY A O 1
ATOM 693 N N . LEU A 1 89 ? 4.323 -6.890 -1.138 1.00 93.38 89 LEU A N 1
ATOM 694 C CA . LEU A 1 89 ? 5.341 -6.075 -1.813 1.00 93.38 89 LEU A CA 1
ATOM 695 C C . LEU A 1 89 ? 6.721 -6.754 -1.806 1.00 93.38 89 LEU A C 1
ATOM 697 O O . LEU A 1 89 ? 7.450 -6.684 -2.797 1.00 93.38 89 LEU A O 1
ATOM 701 N N . GLY A 1 90 ? 7.084 -7.411 -0.699 1.00 92.12 90 GLY A N 1
ATOM 702 C CA . GLY A 1 90 ? 8.340 -8.150 -0.571 1.00 92.12 90 GLY A CA 1
ATOM 703 C C . GLY A 1 90 ? 8.433 -9.345 -1.522 1.00 92.12 90 GLY A C 1
ATOM 704 O O . GLY A 1 90 ? 9.500 -9.599 -2.078 1.00 92.12 90 GLY A O 1
ATOM 705 N N . ARG A 1 91 ? 7.312 -10.037 -1.760 1.00 92.19 91 ARG A N 1
ATOM 706 C CA . ARG A 1 91 ? 7.233 -11.180 -2.684 1.00 92.19 91 ARG A CA 1
ATOM 707 C C . ARG A 1 91 ? 7.467 -10.781 -4.142 1.00 92.19 91 ARG A C 1
ATOM 709 O O . ARG A 1 91 ? 8.099 -11.524 -4.883 1.00 92.19 91 ARG A O 1
ATOM 716 N N . GLU A 1 92 ? 7.017 -9.594 -4.534 1.00 89.50 92 GLU A N 1
ATOM 717 C CA . GLU A 1 92 ? 7.041 -9.134 -5.927 1.00 89.50 92 GLU A CA 1
ATOM 718 C C . GLU A 1 92 ? 8.345 -8.437 -6.346 1.00 89.50 92 GLU A C 1
ATOM 720 O O . GLU A 1 92 ? 8.388 -7.804 -7.397 1.00 89.50 92 GLU A O 1
ATOM 725 N N . ASN A 1 93 ? 9.423 -8.523 -5.556 1.00 85.31 93 ASN A N 1
ATOM 726 C CA . ASN A 1 93 ? 10.683 -7.812 -5.820 1.00 85.31 93 ASN A CA 1
ATOM 727 C C . ASN A 1 93 ? 10.456 -6.311 -6.092 1.00 85.31 93 ASN A C 1
ATOM 729 O O . ASN A 1 93 ? 10.852 -5.786 -7.136 1.00 85.31 93 ASN A O 1
ATOM 733 N N . LEU A 1 94 ? 9.816 -5.620 -5.138 1.00 82.50 94 LEU A N 1
ATOM 734 C CA . LEU A 1 94 ? 9.380 -4.215 -5.205 1.00 82.50 94 LEU A CA 1
ATOM 735 C C . LEU A 1 94 ? 10.273 -3.279 -6.045 1.00 82.50 94 LEU A C 1
ATOM 737 O O . LEU A 1 94 ? 9.775 -2.486 -6.834 1.00 82.50 94 LEU A O 1
ATOM 741 N N . LEU A 1 95 ? 11.596 -3.355 -5.886 1.00 83.88 95 LEU A N 1
ATOM 742 C CA . LEU A 1 95 ? 12.550 -2.429 -6.506 1.00 83.88 95 LEU A CA 1
ATOM 743 C C . LEU A 1 95 ? 12.746 -2.625 -8.018 1.00 83.88 95 LEU A C 1
ATOM 745 O O . LEU A 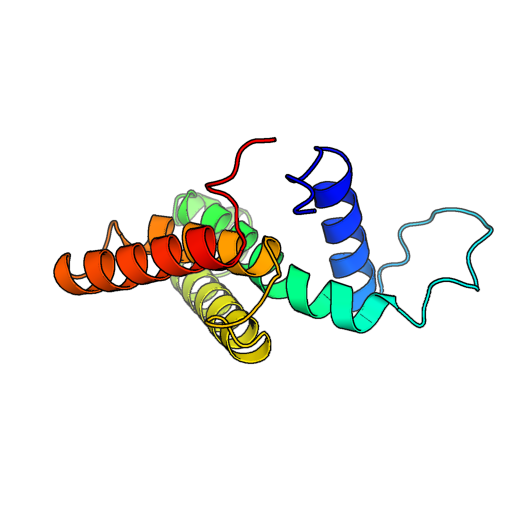1 95 ? 13.212 -1.706 -8.694 1.00 83.88 95 LEU A O 1
ATOM 749 N N . THR A 1 96 ? 12.453 -3.815 -8.538 1.00 85.88 96 THR A N 1
ATOM 750 C CA . THR A 1 96 ? 12.742 -4.210 -9.927 1.00 85.88 96 THR A CA 1
ATOM 751 C C . THR A 1 96 ? 11.499 -4.630 -10.701 1.00 85.88 96 THR A C 1
ATOM 753 O O . THR A 1 96 ? 11.583 -4.847 -11.910 1.00 85.88 96 THR A O 1
ATOM 756 N N . THR A 1 97 ? 10.347 -4.720 -10.036 1.00 87.06 97 THR A N 1
ATOM 757 C CA . THR A 1 97 ? 9.105 -5.174 -10.659 1.00 87.06 97 THR A CA 1
ATOM 758 C C . THR A 1 97 ? 8.609 -4.230 -11.763 1.00 87.06 97 THR A C 1
ATOM 760 O O . THR A 1 97 ? 8.538 -3.008 -11.568 1.00 87.06 97 THR A O 1
ATOM 763 N N . PRO A 1 98 ? 8.198 -4.770 -12.925 1.00 86.62 98 PRO A N 1
ATOM 764 C CA . PRO A 1 98 ? 7.495 -4.003 -13.946 1.00 86.62 98 PRO A CA 1
ATOM 765 C C . PRO A 1 98 ? 5.996 -3.835 -13.634 1.00 86.62 98 PRO A C 1
ATOM 767 O O . PRO A 1 98 ? 5.285 -3.207 -14.420 1.00 86.62 98 PRO A O 1
ATOM 770 N N . SER A 1 99 ? 5.490 -4.403 -12.531 1.00 88.06 99 SER A N 1
ATOM 771 C CA . SER A 1 99 ? 4.068 -4.354 -12.190 1.00 88.06 99 SER A CA 1
ATOM 772 C C . SER A 1 99 ? 3.649 -2.977 -11.673 1.00 88.06 99 SER A C 1
ATOM 774 O O . SER A 1 99 ? 4.123 -2.494 -10.639 1.00 88.06 99 SER A O 1
ATOM 776 N N . ILE A 1 100 ? 2.696 -2.360 -12.374 1.00 87.88 100 ILE A N 1
ATOM 777 C CA . ILE A 1 100 ? 2.054 -1.117 -11.934 1.00 87.88 100 ILE A CA 1
ATOM 778 C C . ILE A 1 100 ? 1.210 -1.330 -10.671 1.00 87.88 100 ILE A C 1
ATOM 780 O O . ILE A 1 100 ? 1.086 -0.419 -9.861 1.00 87.88 100 ILE A O 1
ATOM 784 N N . GLU A 1 101 ? 0.666 -2.532 -10.472 1.00 90.56 101 GLU A N 1
ATOM 785 C CA . GLU A 1 101 ? -0.191 -2.861 -9.326 1.00 90.56 101 GLU A CA 1
ATOM 786 C C . GLU A 1 101 ? 0.621 -2.829 -8.025 1.00 90.56 101 GLU A C 1
ATOM 788 O O . GLU A 1 101 ? 0.189 -2.253 -7.028 1.00 90.56 101 GLU A O 1
ATOM 793 N N . VAL A 1 102 ? 1.859 -3.327 -8.075 1.00 92.81 102 VAL A N 1
ATOM 794 C CA . VAL A 1 102 ? 2.805 -3.286 -6.952 1.00 92.81 102 VAL A CA 1
ATOM 795 C C . VAL A 1 102 ? 3.222 -1.846 -6.629 1.00 92.81 102 VAL A C 1
ATOM 797 O O . VAL A 1 102 ? 3.270 -1.461 -5.460 1.00 92.81 102 VAL A O 1
ATOM 800 N N . LEU A 1 103 ? 3.460 -1.010 -7.648 1.00 93.00 103 LEU A N 1
ATOM 801 C CA . LEU A 1 103 ? 3.728 0.419 -7.444 1.00 93.00 103 LEU A CA 1
ATOM 802 C C . LEU A 1 103 ? 2.517 1.140 -6.828 1.00 93.00 103 LEU A C 1
ATOM 804 O O . LEU A 1 103 ? 2.679 1.920 -5.893 1.00 93.00 103 LEU A O 1
ATOM 808 N N . GLN A 1 104 ? 1.303 0.867 -7.310 1.00 93.69 104 GLN A N 1
ATOM 809 C CA . GLN A 1 104 ? 0.071 1.447 -6.765 1.00 93.69 104 GLN A CA 1
ATOM 810 C C . GLN A 1 104 ? -0.149 1.054 -5.300 1.00 93.69 104 GLN A C 1
ATOM 812 O O . GLN A 1 104 ? -0.463 1.914 -4.479 1.00 93.69 104 GLN A O 1
ATOM 817 N N . ALA A 1 105 ? 0.068 -0.219 -4.963 1.00 95.31 105 ALA A N 1
ATOM 818 C CA . ALA A 1 105 ? -0.007 -0.720 -3.596 1.00 95.31 105 ALA A CA 1
ATOM 819 C C . ALA A 1 105 ? 0.964 0.021 -2.666 1.00 95.31 105 ALA A C 1
ATOM 821 O O . ALA A 1 105 ? 0.580 0.468 -1.584 1.00 95.31 105 ALA A O 1
ATOM 822 N N . PHE A 1 106 ? 2.207 0.211 -3.117 1.00 95.00 106 PHE A N 1
ATOM 823 C CA . PHE A 1 106 ? 3.217 0.947 -2.366 1.00 95.00 106 PHE A CA 1
ATOM 824 C C . PHE A 1 106 ? 2.826 2.416 -2.161 1.00 95.00 106 PHE A C 1
ATOM 826 O O . PHE A 1 106 ? 2.900 2.919 -1.045 1.00 95.00 106 PHE A O 1
ATOM 833 N N . VAL A 1 107 ? 2.332 3.095 -3.199 1.00 94.44 107 VAL A N 1
ATOM 834 C CA . VAL A 1 107 ? 1.877 4.493 -3.096 1.00 94.44 107 VAL A CA 1
ATOM 835 C C . VAL A 1 107 ? 0.710 4.645 -2.113 1.00 94.44 107 VAL A C 1
ATOM 837 O O . VAL A 1 107 ? 0.721 5.575 -1.306 1.00 94.44 107 VAL A O 1
ATOM 840 N N . LEU A 1 108 ? -0.272 3.737 -2.133 1.00 95.06 108 LEU A N 1
ATOM 841 C CA . LEU A 1 108 ? -1.387 3.751 -1.177 1.00 95.06 108 LEU A CA 1
ATOM 842 C C . LEU A 1 108 ? -0.895 3.568 0.263 1.00 95.06 108 LEU A C 1
ATOM 844 O O . LEU A 1 108 ? -1.293 4.328 1.144 1.00 95.06 108 LEU A O 1
ATOM 848 N N . LEU A 1 109 ? 0.020 2.620 0.485 1.00 93.75 109 LEU A N 1
ATOM 849 C CA . LEU A 1 109 ? 0.627 2.382 1.793 1.00 93.75 109 LEU A CA 1
ATOM 850 C C . LEU A 1 109 ? 1.313 3.644 2.340 1.00 93.75 109 LEU A C 1
ATOM 852 O O . LEU A 1 109 ? 1.082 4.017 3.490 1.00 93.75 109 LEU A O 1
ATOM 856 N N . LEU A 1 110 ? 2.119 4.319 1.511 1.00 92.81 110 LEU A N 1
ATOM 857 C CA . LEU A 1 110 ? 2.798 5.561 1.893 1.00 92.81 110 LEU A CA 1
ATOM 858 C C . LEU A 1 110 ? 1.820 6.698 2.169 1.00 92.81 110 LEU A C 1
ATOM 860 O O . LEU A 1 110 ? 2.013 7.438 3.125 1.00 92.81 110 LEU A O 1
ATOM 864 N N . THR A 1 111 ? 0.767 6.824 1.360 1.00 91.25 111 THR A N 1
ATOM 865 C CA . THR A 1 111 ? -0.241 7.885 1.510 1.00 91.25 111 THR A CA 1
ATOM 866 C C . THR A 1 111 ? -0.984 7.774 2.838 1.00 91.25 111 THR A C 1
ATOM 868 O O . THR A 1 111 ? -1.309 8.782 3.459 1.00 91.25 111 THR A O 1
ATOM 871 N N . CYS A 1 112 ? -1.258 6.551 3.289 1.00 91.25 112 CYS A N 1
ATOM 872 C CA . CYS A 1 112 ? -1.902 6.327 4.576 1.00 91.25 112 CYS A CA 1
ATOM 873 C C . CYS A 1 112 ? -0.937 6.535 5.758 1.00 91.25 112 CYS A C 1
ATOM 875 O O . CYS A 1 112 ? -1.356 7.093 6.763 1.00 91.25 112 CYS A O 1
ATOM 877 N N . GLN A 1 113 ? 0.344 6.163 5.629 1.00 86.00 113 GLN A N 1
ATOM 878 C CA . GLN A 1 113 ? 1.346 6.308 6.703 1.00 86.00 113 GLN A CA 1
ATOM 879 C C . GLN A 1 113 ? 1.931 7.721 6.829 1.00 86.00 113 GLN A C 1
ATOM 881 O O . GLN A 1 113 ? 2.373 8.111 7.907 1.00 86.00 113 GLN A O 1
ATOM 886 N N . SER A 1 114 ? 1.916 8.523 5.759 1.00 76.00 114 SER A N 1
ATOM 887 C CA . SER A 1 114 ? 2.525 9.862 5.742 1.00 76.00 114 SER A CA 1
ATOM 888 C C . SER A 1 114 ? 1.913 10.851 6.738 1.00 76.00 114 SER A C 1
ATOM 890 O O . SER A 1 114 ? 2.477 11.920 6.947 1.00 76.00 114 SER A O 1
ATOM 892 N N . TRP A 1 115 ? 0.761 10.519 7.322 1.00 67.12 115 TRP A N 1
ATOM 893 C CA . TRP A 1 115 ? 0.085 11.329 8.334 1.00 67.12 115 TRP A CA 1
ATOM 894 C C . TRP A 1 115 ? 0.605 11.089 9.759 1.00 67.12 115 TRP A C 1
ATOM 896 O O . TRP A 1 115 ? 0.415 11.949 10.614 1.00 67.12 115 TRP A O 1
ATOM 906 N N . GLU A 1 116 ? 1.267 9.957 10.009 1.00 63.12 116 GLU A N 1
ATOM 907 C CA . GLU A 1 116 ? 1.660 9.505 11.353 1.00 63.12 116 GLU A CA 1
ATOM 908 C C . GLU A 1 116 ? 3.183 9.362 11.530 1.00 63.12 116 GLU A C 1
ATOM 910 O O . GLU A 1 116 ? 3.678 9.416 12.655 1.00 63.12 116 GLU A O 1
ATOM 915 N N . ASP A 1 117 ? 3.933 9.194 10.437 1.00 68.19 117 ASP A N 1
ATOM 916 C CA . ASP A 1 117 ? 5.356 8.834 10.463 1.00 68.19 117 ASP A CA 1
ATOM 917 C C . ASP A 1 117 ? 6.335 10.028 10.444 1.00 68.19 117 ASP A C 1
ATOM 919 O O . ASP A 1 117 ? 6.032 11.127 9.972 1.00 68.19 117 ASP A O 1
ATOM 923 N N . ASP A 1 118 ? 7.578 9.767 10.882 1.00 75.88 118 ASP A N 1
ATOM 924 C CA . ASP A 1 118 ? 8.717 10.685 10.738 1.00 75.88 118 ASP A CA 1
ATOM 925 C C . ASP A 1 118 ? 8.876 11.116 9.274 1.00 75.88 118 ASP A C 1
ATOM 927 O O . ASP A 1 118 ? 9.097 10.311 8.360 1.00 75.88 118 ASP A O 1
ATOM 931 N N . MET A 1 119 ? 8.799 12.427 9.070 1.00 74.44 119 MET A N 1
ATOM 932 C CA . MET A 1 119 ? 8.860 13.075 7.774 1.00 74.44 119 MET A CA 1
ATOM 933 C C . MET A 1 119 ? 10.072 12.599 6.948 1.00 74.44 119 MET A C 1
ATOM 935 O O . MET A 1 119 ? 9.933 12.369 5.748 1.00 74.44 119 MET A O 1
ATOM 939 N N . ALA A 1 120 ? 11.232 12.339 7.565 1.00 78.00 120 ALA A N 1
ATOM 940 C CA . ALA A 1 120 ? 12.431 11.857 6.865 1.00 78.00 120 ALA A CA 1
ATOM 941 C C . ALA A 1 120 ? 12.272 10.449 6.248 1.00 78.00 120 ALA A C 1
ATOM 943 O O . ALA A 1 120 ? 12.726 10.193 5.123 1.00 78.00 120 ALA A O 1
ATOM 944 N N . LYS A 1 121 ? 11.597 9.535 6.954 1.00 80.81 121 LYS A N 1
ATOM 945 C CA . LYS A 1 121 ? 11.292 8.179 6.469 1.00 80.81 121 LYS A CA 1
ATOM 946 C C . LYS A 1 121 ? 10.324 8.249 5.288 1.00 80.81 121 LYS A C 1
ATOM 948 O O . LYS A 1 121 ? 10.572 7.631 4.251 1.00 80.81 121 LYS A O 1
ATOM 953 N N . THR A 1 122 ? 9.284 9.069 5.414 1.00 81.69 122 THR A N 1
ATOM 954 C CA . THR A 1 122 ? 8.284 9.301 4.364 1.00 81.69 122 THR A CA 1
ATOM 955 C C . THR A 1 122 ? 8.921 9.847 3.084 1.00 81.69 122 THR A C 1
ATOM 957 O O . THR A 1 122 ? 8.678 9.309 2.004 1.00 81.69 122 THR A O 1
ATOM 960 N N . TRP A 1 123 ? 9.812 10.841 3.183 1.00 85.06 123 TRP A N 1
ATOM 961 C CA . TRP A 1 123 ? 10.530 11.386 2.020 1.00 85.06 123 TRP A CA 1
ATOM 962 C C . TRP A 1 123 ? 11.401 10.345 1.313 1.00 85.06 123 TRP A C 1
ATOM 964 O O . TRP A 1 123 ? 11.433 10.294 0.082 1.00 85.06 123 TRP A O 1
ATOM 974 N N . THR A 1 124 ? 12.082 9.491 2.079 1.00 89.12 124 THR A N 1
ATOM 975 C CA . THR A 1 124 ? 12.935 8.429 1.527 1.00 89.12 124 THR A CA 1
ATOM 976 C C . THR A 1 124 ? 12.113 7.427 0.717 1.00 89.12 124 THR A C 1
ATOM 978 O O . THR A 1 124 ? 12.468 7.083 -0.413 1.00 89.12 124 THR A O 1
ATOM 981 N N . LEU A 1 125 ? 10.983 6.987 1.270 1.00 89.88 125 LEU A N 1
ATOM 982 C CA . LEU A 1 125 ? 10.094 6.036 0.610 1.00 89.88 125 LEU A CA 1
ATOM 983 C C . LEU A 1 125 ? 9.376 6.654 -0.597 1.00 89.88 125 LEU A C 1
ATOM 985 O O . LEU A 1 125 ? 9.209 5.987 -1.618 1.00 89.88 125 LEU A O 1
ATOM 989 N N . LEU A 1 126 ? 9.030 7.941 -0.534 1.00 90.31 126 LEU A N 1
ATOM 990 C CA . LEU A 1 126 ? 8.477 8.670 -1.673 1.00 90.31 126 LEU A CA 1
ATOM 991 C C . LEU A 1 126 ? 9.487 8.770 -2.827 1.00 90.31 126 LEU A C 1
ATOM 993 O O . LEU A 1 126 ? 9.133 8.530 -3.983 1.00 90.31 126 LEU A O 1
ATOM 997 N N . GLY A 1 127 ? 10.757 9.057 -2.523 1.00 90.94 127 GLY A N 1
ATOM 998 C CA . GLY A 1 127 ? 11.838 9.033 -3.511 1.00 90.94 127 GLY A CA 1
ATOM 999 C C . GLY A 1 127 ? 12.001 7.657 -4.165 1.00 90.94 127 GLY A C 1
ATOM 1000 O O . GLY A 1 127 ? 12.224 7.561 -5.375 1.00 90.94 127 GLY A O 1
ATOM 1001 N N . LEU A 1 128 ? 11.815 6.583 -3.392 1.00 92.00 128 LEU A N 1
ATOM 1002 C CA . LEU A 1 128 ? 11.815 5.223 -3.922 1.00 92.00 128 LEU A CA 1
ATOM 1003 C C . LEU A 1 128 ? 10.631 4.969 -4.869 1.00 92.00 128 LEU A C 1
ATOM 1005 O O . LEU A 1 128 ? 10.843 4.467 -5.974 1.00 92.00 128 LEU A O 1
ATOM 1009 N N . ALA A 1 129 ? 9.415 5.361 -4.481 1.00 92.38 129 ALA A N 1
ATOM 1010 C CA . ALA A 1 129 ? 8.224 5.232 -5.324 1.00 92.38 129 ALA A CA 1
ATOM 1011 C C . ALA A 1 129 ? 8.397 5.988 -6.651 1.00 92.38 129 ALA A C 1
ATOM 1013 O O . ALA A 1 129 ? 8.070 5.475 -7.722 1.00 92.38 129 ALA A O 1
ATOM 1014 N N . HIS A 1 130 ? 8.992 7.182 -6.598 1.00 90.56 130 HIS A N 1
ATOM 1015 C CA . HIS A 1 130 ? 9.312 7.961 -7.789 1.00 90.56 130 HIS A CA 1
ATOM 1016 C C . HIS A 1 130 ? 10.301 7.231 -8.709 1.00 90.56 130 HIS A C 1
ATOM 1018 O O . HIS A 1 130 ? 10.067 7.119 -9.913 1.00 90.56 130 HIS A O 1
ATOM 1024 N N . LYS A 1 131 ? 11.382 6.663 -8.156 1.00 89.75 131 LYS A N 1
ATOM 1025 C CA . LYS A 1 131 ? 12.352 5.878 -8.935 1.00 89.75 131 LYS A CA 1
ATOM 1026 C C . LYS A 1 131 ? 11.702 4.667 -9.611 1.00 89.75 131 LYS A C 1
ATOM 1028 O O . LYS A 1 131 ? 12.022 4.385 -10.765 1.00 89.75 131 LYS A O 1
ATOM 1033 N N . MET A 1 132 ? 10.787 3.982 -8.927 1.00 90.75 132 MET A N 1
ATOM 1034 C CA . MET A 1 132 ? 10.020 2.872 -9.502 1.00 90.75 132 MET A CA 1
ATOM 1035 C C . MET A 1 132 ? 9.124 3.333 -10.661 1.00 90.75 132 MET A C 1
ATOM 1037 O O . MET A 1 132 ? 9.100 2.707 -11.717 1.00 90.75 132 MET A O 1
ATOM 1041 N N . ALA A 1 133 ? 8.429 4.464 -10.519 1.00 89.44 133 ALA A N 1
ATOM 1042 C CA . ALA A 1 133 ? 7.624 5.028 -11.604 1.00 89.44 133 ALA A CA 1
ATOM 1043 C C . ALA A 1 133 ? 8.475 5.356 -12.847 1.00 89.44 133 ALA A C 1
ATOM 1045 O O . ALA A 1 133 ? 8.071 5.101 -13.987 1.00 89.44 133 ALA A O 1
ATOM 1046 N N . LEU A 1 134 ? 9.683 5.890 -12.631 1.00 89.62 134 LEU A N 1
ATOM 1047 C CA . LEU A 1 134 ? 10.634 6.165 -13.705 1.00 89.62 134 LEU A CA 1
ATOM 1048 C C . LEU A 1 134 ? 11.143 4.885 -14.374 1.00 89.62 134 LEU A C 1
ATOM 1050 O O . LEU A 1 134 ? 11.177 4.839 -15.605 1.00 89.62 134 LEU A O 1
ATOM 1054 N N . SER A 1 135 ? 11.508 3.854 -13.603 1.00 87.12 135 SER A N 1
ATOM 1055 C CA . SER A 1 135 ? 12.004 2.582 -14.149 1.00 87.12 135 SER A CA 1
ATOM 1056 C C . SER A 1 135 ? 10.94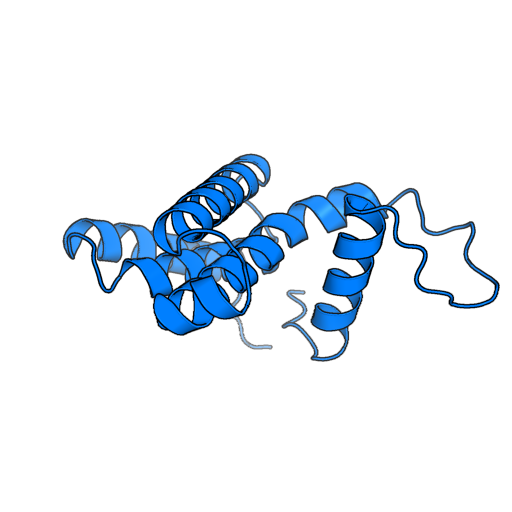3 1.846 -14.968 1.00 87.12 135 SER A C 1
ATOM 1058 O O . SER A 1 135 ? 11.271 1.240 -15.986 1.00 87.12 135 SER A O 1
ATOM 1060 N N . GLN A 1 136 ? 9.668 1.978 -14.594 1.00 88.12 136 GLN A N 1
ATOM 1061 C CA . GLN A 1 136 ? 8.527 1.461 -15.356 1.00 88.12 136 GLN A CA 1
ATOM 1062 C C . GLN A 1 136 ? 8.194 2.301 -16.602 1.00 88.12 136 GLN A C 1
ATOM 1064 O O . GLN A 1 136 ? 7.326 1.931 -17.392 1.00 88.12 136 GLN A O 1
ATOM 1069 N N . GLY A 1 137 ? 8.881 3.428 -16.812 1.00 85.69 137 GLY A N 1
ATOM 1070 C CA . GLY A 1 137 ? 8.688 4.280 -17.981 1.00 85.69 137 GLY A CA 1
ATOM 1071 C C . GLY A 1 137 ? 7.416 5.126 -17.942 1.00 85.69 137 GLY A C 1
ATOM 1072 O O . GLY A 1 137 ? 7.027 5.635 -18.985 1.00 85.69 137 GLY A O 1
ATOM 1073 N N . LEU A 1 138 ? 6.781 5.317 -16.777 1.00 85.06 138 LEU A N 1
ATOM 1074 C CA . LEU A 1 138 ? 5.533 6.093 -16.653 1.00 85.06 138 LEU A CA 1
ATOM 1075 C C . LEU A 1 138 ? 5.694 7.576 -17.013 1.00 85.06 138 LEU A C 1
ATOM 1077 O O . LEU A 1 138 ? 4.727 8.231 -17.371 1.00 85.06 138 LEU A O 1
ATOM 1081 N N . HIS A 1 139 ? 6.919 8.095 -16.936 1.00 84.25 139 HIS A N 1
ATOM 1082 C CA . HIS A 1 139 ? 7.267 9.454 -17.358 1.00 84.25 139 HIS A CA 1
ATOM 1083 C C . HIS A 1 139 ? 7.249 9.647 -18.878 1.00 84.25 139 HIS A C 1
ATOM 1085 O O . HIS A 1 139 ? 7.306 10.776 -19.358 1.00 84.25 139 HIS A O 1
ATOM 1091 N N . ARG A 1 140 ? 7.248 8.551 -19.639 1.00 80.50 140 ARG A N 1
ATOM 1092 C CA . ARG A 1 140 ? 7.159 8.579 -21.093 1.00 80.50 140 ARG A CA 1
ATOM 1093 C C . ARG A 1 140 ? 5.675 8.511 -21.424 1.00 80.50 140 ARG A C 1
ATOM 1095 O O . ARG A 1 140 ? 5.138 7.418 -21.594 1.00 80.50 140 ARG A O 1
ATOM 1102 N N . GLU A 1 141 ? 5.007 9.665 -21.419 1.00 58.69 141 GLU A N 1
ATOM 1103 C CA . GLU A 1 141 ? 3.682 9.752 -22.036 1.00 58.69 141 GLU A CA 1
ATOM 1104 C C . GLU A 1 141 ? 3.785 9.287 -23.503 1.00 58.69 141 GLU A C 1
ATOM 1106 O O . GLU A 1 141 ? 4.825 9.520 -24.131 1.00 58.69 141 GLU A O 1
ATOM 1111 N N . PRO A 1 142 ? 2.784 8.556 -24.025 1.00 60.66 142 PRO A N 1
ATOM 1112 C CA . PRO A 1 142 ? 2.743 8.189 -25.436 1.00 60.66 142 PRO A CA 1
ATOM 1113 C C . PRO A 1 142 ? 2.634 9.406 -26.361 1.00 60.66 142 PRO A C 1
ATOM 1115 O O . PRO A 1 142 ? 2.001 10.409 -25.963 1.00 60.66 142 PRO A O 1
#

Secondary structure (DSSP, 8-state):
------THHHHHHHHHHHHHHH-------S--TTSTTSHHHHHHHHHHHHHHHHHHHHHHS-HHHHHHHSSS-HHHHHHHHHHHHHHHHHHTTTTT---HHHHHHHHHHHHHHTTTS-HHHHHHHHHHHHHHHHHTTTTS--

Sequence (142 aa):
MTRIVHKPTLKRRLIQYIDYTYGVKASSSDDGEFLAAHSGEDIHAFEPLALAVFYSAINSLSAEDVLLQFPVEKEALLSQFQHGVQIGLGRENLLTTPSIEVLQAFVLLLTCQSWEDDMAKTWTLLGLAHKMALSQGLHREP

InterPro domains:
  IPR007219 Xylanolytic transcriptional activator, regulatory domain [PF04082] (5-142)

pLDDT: mean 81.79, std 17.19, range [39.53, 97.38]

Foldseek 3Di:
DPPPDDVVPLVVLLVLLCCVPVVDPPDDDDDDPPPPPPVPVVNLLQQLLNLLVQLLVLLPDDQVVCCVVPVDGSVVSNVVSLVSNVVSLVVQVVQQHLRPNSLNSLVSSLVSCVVPDDVVVSVVSVVSSVNSCVNNVVVDDD